Protein AF-A0A950CKF4-F1 (afdb_monomer)

Foldseek 3Di:
DVLLVPVVDDDDDPVKDFAPDDPDDDDDCPVVCVPVVDDDPADPVRVVNVVSVVVVPDDDDDCPVVVVVVRVVVVGMD

Structure (mmCIF, N/CA/C/O backbone):
data_AF-A0A950CKF4-F1
#
_entry.id   AF-A0A950CKF4-F1
#
loop_
_atom_site.group_PDB
_atom_site.id
_atom_site.type_symbol
_atom_site.label_atom_id
_atom_site.label_alt_id
_atom_site.label_comp_id
_atom_site.label_asym_id
_atom_site.label_entity_id
_atom_site.label_seq_id
_atom_site.pdbx_PDB_ins_code
_atom_site.Cartn_x
_atom_site.Cartn_y
_atom_site.Cartn_z
_atom_site.occupancy
_atom_site.B_iso_or_equiv
_atom_site.auth_seq_id
_atom_site.auth_comp_id
_atom_site.auth_asym_id
_atom_site.auth_atom_id
_atom_site.pdbx_PDB_model_num
ATOM 1 N N . ALA A 1 1 ? 6.434 8.480 -7.915 1.00 68.31 1 ALA A N 1
ATOM 2 C CA . ALA A 1 1 ? 7.522 9.280 -8.510 1.00 68.31 1 ALA A CA 1
ATOM 3 C C . ALA A 1 1 ? 7.753 10.554 -7.703 1.00 68.31 1 ALA A C 1
ATOM 5 O O . ALA A 1 1 ? 8.837 10.678 -7.151 1.00 68.31 1 ALA A O 1
ATOM 6 N N . ALA A 1 2 ? 6.726 11.395 -7.535 1.00 82.50 2 ALA A N 1
ATOM 7 C CA . ALA A 1 2 ? 6.807 12.673 -6.814 1.00 82.50 2 ALA A CA 1
ATOM 8 C C . ALA A 1 2 ? 7.420 12.588 -5.411 1.00 82.50 2 ALA A C 1
ATOM 10 O O . ALA A 1 2 ? 8.413 13.249 -5.142 1.00 82.50 2 ALA 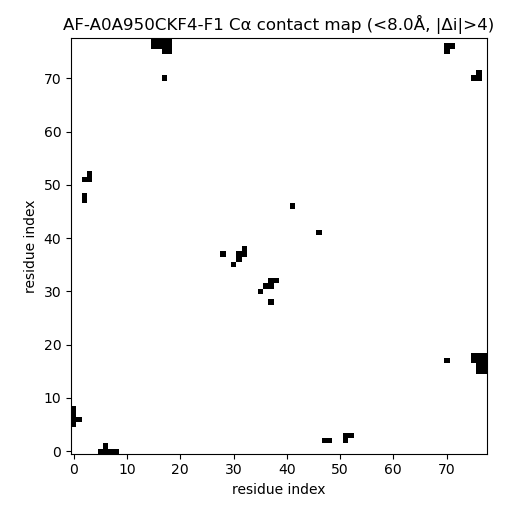A O 1
ATOM 11 N N . VAL A 1 3 ? 6.907 11.704 -4.549 1.00 88.75 3 VAL A N 1
ATOM 12 C CA . VAL A 1 3 ? 7.422 11.541 -3.173 1.00 88.75 3 VAL A CA 1
ATOM 13 C C . VAL A 1 3 ? 8.889 11.072 -3.137 1.00 88.75 3 VAL A C 1
ATOM 15 O O . VAL A 1 3 ? 9.610 11.365 -2.198 1.00 88.75 3 VAL A O 1
ATOM 18 N N . LEU A 1 4 ? 9.358 10.392 -4.189 1.00 86.56 4 LEU A N 1
ATOM 19 C CA . LEU A 1 4 ? 10.752 9.945 -4.329 1.00 86.56 4 LEU A CA 1
ATOM 20 C C . LEU A 1 4 ? 11.628 10.956 -5.097 1.00 86.56 4 LEU A C 1
ATOM 22 O O . LEU A 1 4 ? 12.786 10.665 -5.392 1.00 86.56 4 LEU A O 1
ATOM 26 N N . GLY A 1 5 ? 11.081 12.099 -5.529 1.00 87.88 5 GLY A N 1
ATOM 27 C CA . GLY A 1 5 ? 11.784 13.052 -6.395 1.00 87.88 5 GLY A CA 1
ATOM 28 C C . GLY A 1 5 ? 12.252 12.427 -7.718 1.00 87.88 5 GLY A C 1
ATOM 29 O O . GLY A 1 5 ? 13.378 12.657 -8.165 1.00 87.88 5 GLY A O 1
ATOM 30 N N . ARG A 1 6 ? 11.434 11.551 -8.317 1.00 87.94 6 ARG A N 1
ATOM 31 C CA . ARG A 1 6 ? 11.753 10.799 -9.551 1.00 87.94 6 ARG A CA 1
ATOM 32 C C . ARG A 1 6 ? 10.732 11.026 -10.664 1.00 87.94 6 ARG A C 1
ATOM 34 O O . ARG A 1 6 ? 10.382 10.097 -11.386 1.00 87.94 6 ARG A O 1
ATOM 41 N N . ASP A 1 7 ? 10.256 12.255 -10.817 1.00 87.81 7 ASP A N 1
ATOM 42 C CA . ASP A 1 7 ? 9.186 12.606 -11.769 1.00 87.81 7 ASP A CA 1
ATOM 43 C C . ASP A 1 7 ? 9.547 12.392 -13.243 1.00 87.81 7 ASP A C 1
ATOM 45 O O . ASP A 1 7 ? 8.669 12.237 -14.088 1.00 87.81 7 ASP A O 1
ATOM 49 N N . ALA A 1 8 ? 10.841 12.313 -13.557 1.00 91.31 8 ALA A N 1
ATOM 50 C CA . ALA A 1 8 ? 11.316 11.987 -14.898 1.00 91.31 8 ALA A CA 1
ATOM 51 C C . ALA A 1 8 ? 11.103 10.509 -15.285 1.00 91.31 8 ALA A C 1
ATOM 53 O O . ALA A 1 8 ? 11.150 10.180 -16.470 1.00 91.31 8 ALA A O 1
ATOM 54 N N . ILE A 1 9 ? 10.874 9.609 -14.319 1.00 89.94 9 ILE A N 1
ATOM 55 C CA . ILE A 1 9 ? 10.648 8.186 -14.599 1.00 89.94 9 ILE A CA 1
ATOM 56 C C . ILE A 1 9 ? 9.206 7.994 -15.069 1.00 89.94 9 ILE A C 1
ATOM 58 O O . ILE A 1 9 ? 8.261 8.163 -14.300 1.00 89.94 9 ILE A O 1
ATOM 62 N N . GLN A 1 10 ? 9.049 7.590 -16.328 1.00 91.19 10 GLN A N 1
ATOM 63 C CA . GLN A 1 10 ? 7.745 7.287 -16.908 1.00 91.19 10 GLN A CA 1
ATOM 64 C C . GLN A 1 10 ? 7.396 5.804 -16.733 1.00 91.19 10 GLN A C 1
ATOM 66 O O . GL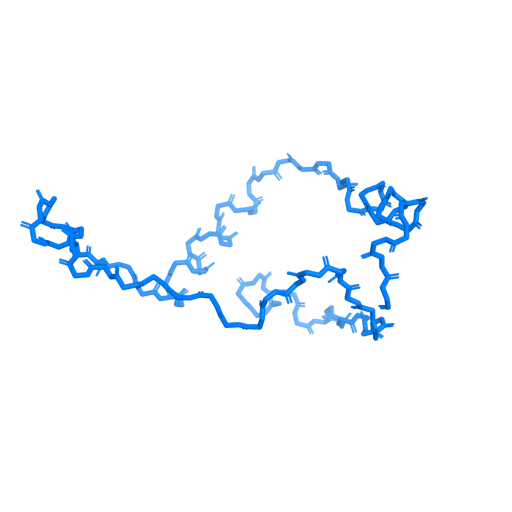N A 1 10 ? 8.244 4.942 -16.989 1.00 91.19 10 GLN A O 1
ATOM 71 N N . PRO A 1 11 ? 6.161 5.471 -16.319 1.00 89.38 11 PRO A N 1
ATOM 72 C CA . PRO A 1 11 ? 5.740 4.085 -16.216 1.00 89.38 11 PRO A CA 1
ATOM 73 C C . PRO A 1 11 ? 5.580 3.469 -17.610 1.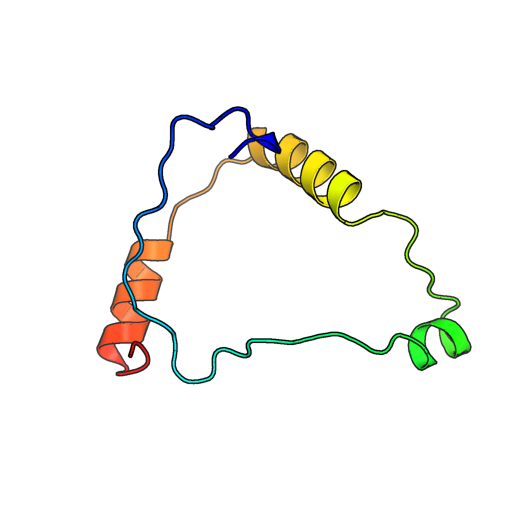00 89.38 11 PRO A C 1
ATOM 75 O O . PRO A 1 11 ? 5.016 4.075 -18.521 1.00 89.38 11 PRO A O 1
ATOM 78 N N . ARG A 1 12 ? 6.013 2.217 -17.765 1.00 90.94 12 ARG A N 1
ATOM 79 C CA . ARG A 1 12 ? 5.685 1.412 -18.944 1.00 90.94 12 ARG A CA 1
ATOM 80 C C . ARG A 1 12 ? 4.356 0.698 -18.710 1.00 90.94 12 ARG A C 1
ATOM 82 O O . ARG A 1 12 ? 4.283 -0.205 -17.880 1.00 90.94 12 ARG A O 1
ATOM 89 N N . ILE A 1 13 ? 3.321 1.074 -19.457 1.00 92.00 13 ILE A N 1
ATOM 90 C CA . ILE A 1 13 ? 2.001 0.438 -19.372 1.00 92.00 13 ILE A CA 1
ATOM 91 C C . ILE A 1 13 ? 1.999 -0.827 -20.231 1.00 92.00 13 ILE A C 1
ATOM 93 O O . ILE A 1 13 ? 2.007 -0.754 -21.455 1.00 92.00 13 ILE A O 1
ATOM 97 N N . LEU A 1 14 ? 2.024 -1.989 -19.580 1.00 89.81 14 LEU A N 1
ATOM 98 C CA . LEU A 1 14 ? 2.124 -3.287 -20.256 1.00 89.81 14 LEU A CA 1
ATOM 99 C C . LEU A 1 14 ? 0.786 -3.824 -20.777 1.00 89.81 14 LEU A C 1
ATOM 101 O O . LEU A 1 14 ? 0.787 -4.723 -21.608 1.00 89.81 14 LEU A O 1
ATOM 105 N N . GLY A 1 15 ? -0.344 -3.308 -20.281 1.00 91.56 15 GLY A N 1
ATOM 106 C CA . GLY A 1 15 ? -1.674 -3.840 -20.604 1.00 91.56 15 GLY A CA 1
ATOM 107 C C . GLY A 1 15 ? -1.946 -5.239 -20.039 1.00 91.56 15 GLY A C 1
ATOM 108 O O . GLY A 1 15 ? -2.930 -5.853 -20.429 1.00 91.56 15 GLY A O 1
ATOM 109 N N . GLN A 1 16 ? -1.089 -5.716 -19.135 1.00 91.38 16 GLN A N 1
ATOM 110 C CA . GLN A 1 16 ? -1.149 -7.045 -18.532 1.00 91.38 16 GLN A CA 1
ATOM 111 C C . GLN A 1 16 ? -1.621 -6.971 -17.081 1.00 91.38 16 GLN A C 1
ATOM 113 O O . GLN A 1 16 ? -1.341 -5.992 -16.382 1.00 91.38 16 GLN A O 1
ATOM 118 N N . TYR A 1 17 ? -2.281 -8.025 -16.612 1.00 92.25 17 TYR A N 1
ATOM 119 C CA . TYR A 1 17 ? -2.650 -8.202 -15.206 1.00 92.25 17 TYR A CA 1
ATOM 120 C C . TYR A 1 17 ? -2.532 -9.667 -14.792 1.00 92.25 17 TYR A C 1
ATOM 122 O O . TYR A 1 17 ? -2.393 -10.559 -15.630 1.00 92.25 17 TYR A O 1
ATOM 130 N N . ARG A 1 18 ? -2.565 -9.934 -13.484 1.00 93.50 18 ARG A N 1
ATOM 131 C CA . ARG A 1 18 ? -2.518 -11.309 -12.990 1.00 93.50 18 ARG A CA 1
ATOM 132 C C . ARG A 1 18 ? -3.918 -11.881 -12.873 1.00 93.50 18 ARG A C 1
ATOM 134 O O . ARG A 1 18 ? -4.846 -11.207 -12.418 1.00 93.50 18 ARG A O 1
ATOM 141 N N . ALA A 1 19 ? -4.068 -13.153 -13.219 1.00 93.94 19 ALA A N 1
ATOM 142 C CA . ALA A 1 19 ? -5.291 -13.889 -12.943 1.00 93.94 19 ALA A CA 1
ATOM 143 C C . ALA A 1 19 ? -5.613 -13.807 -11.437 1.00 93.94 19 ALA A C 1
ATOM 145 O O . ALA A 1 19 ? -4.815 -14.224 -10.599 1.00 93.94 19 ALA A O 1
ATOM 146 N N . GLY A 1 20 ? -6.775 -13.241 -11.102 1.00 91.56 20 GLY A N 1
ATOM 147 C CA . GLY A 1 20 ? -7.209 -13.041 -9.717 1.00 91.56 20 GLY A CA 1
ATOM 148 C C . GLY A 1 20 ? -6.866 -11.682 -9.097 1.00 91.56 20 GLY A C 1
ATOM 149 O O . GLY A 1 20 ? -7.205 -11.476 -7.935 1.00 91.56 20 GLY A O 1
ATOM 150 N N . ASP A 1 21 ? -6.251 -10.744 -9.829 1.00 94.00 21 ASP A N 1
ATOM 151 C CA . ASP A 1 21 ? -6.071 -9.374 -9.329 1.00 94.00 21 ASP A CA 1
ATOM 152 C C . ASP A 1 21 ? -7.431 -8.728 -8.984 1.00 94.00 21 ASP A C 1
ATOM 154 O O . ASP A 1 21 ? -8.370 -8.708 -9.785 1.00 94.00 21 ASP A O 1
ATOM 158 N N . ILE A 1 22 ? -7.533 -8.175 -7.772 1.00 93.50 22 ILE A N 1
ATOM 159 C CA . ILE A 1 22 ? -8.750 -7.545 -7.240 1.00 93.50 22 ILE A CA 1
ATOM 160 C C . ILE A 1 22 ? -8.619 -6.024 -7.357 1.00 93.50 22 ILE A C 1
ATOM 162 O O . ILE A 1 22 ? -7.675 -5.436 -6.837 1.00 93.50 22 ILE A O 1
ATOM 166 N N . ARG A 1 23 ? -9.598 -5.363 -7.991 1.00 92.06 23 ARG A N 1
ATOM 167 C CA . ARG A 1 23 ? -9.577 -3.898 -8.203 1.00 92.06 23 ARG A CA 1
ATOM 168 C C . ARG A 1 23 ? -9.794 -3.083 -6.930 1.00 92.06 23 ARG A C 1
ATOM 170 O O . ARG A 1 23 ? -9.247 -1.996 -6.786 1.00 92.06 23 ARG A O 1
ATOM 177 N N . HIS A 1 24 ? -10.628 -3.600 -6.034 1.00 94.75 24 HIS A N 1
ATOM 178 C CA . HIS A 1 24 ? -11.078 -2.913 -4.832 1.00 94.75 24 HIS A CA 1
ATOM 179 C C . HIS A 1 24 ? -11.007 -3.880 -3.657 1.00 94.75 24 HIS A C 1
ATOM 181 O O . HIS A 1 24 ? -11.825 -4.790 -3.548 1.00 94.75 24 HIS A O 1
ATOM 187 N N . CYS A 1 25 ? -10.008 -3.693 -2.799 1.00 94.56 25 CYS A N 1
ATOM 188 C CA . CYS A 1 25 ? -9.813 -4.483 -1.592 1.00 94.56 25 CYS A CA 1
ATOM 189 C C . CYS A 1 25 ? -9.672 -3.520 -0.411 1.00 94.56 25 CYS A C 1
ATOM 191 O O . CYS A 1 25 ? -8.641 -2.867 -0.258 1.00 94.56 25 CYS A O 1
ATOM 193 N N . TYR A 1 26 ? -10.732 -3.398 0.385 1.00 94.38 26 TYR A N 1
ATOM 194 C CA . TYR A 1 26 ? -10.785 -2.516 1.548 1.00 94.38 26 TYR A CA 1
ATOM 195 C C . TYR A 1 26 ? -11.240 -3.317 2.762 1.00 94.38 26 TYR A C 1
ATOM 197 O O . TYR A 1 26 ? -12.140 -4.151 2.658 1.00 94.38 26 TYR A O 1
ATOM 205 N N . ALA A 1 27 ? -10.629 -3.056 3.913 1.00 94.44 27 ALA A N 1
ATOM 206 C CA . ALA A 1 27 ? -11.021 -3.680 5.167 1.00 94.44 27 ALA A CA 1
ATOM 207 C C . ALA A 1 27 ? -12.076 -2.824 5.882 1.00 94.44 27 ALA A C 1
ATOM 209 O O . ALA A 1 27 ? -11.842 -1.641 6.134 1.00 94.44 27 ALA A O 1
ATOM 210 N N . ASP A 1 28 ? -13.201 -3.431 6.271 1.00 96.31 28 ASP A N 1
ATOM 211 C CA . ASP A 1 28 ? -14.021 -2.870 7.345 1.00 96.31 28 ASP A CA 1
ATOM 212 C C . ASP A 1 28 ? -13.326 -3.143 8.683 1.00 96.31 28 ASP A C 1
ATOM 214 O O . ASP A 1 28 ? -13.155 -4.287 9.108 1.00 96.31 28 ASP A O 1
ATOM 218 N N . VAL A 1 29 ? -12.915 -2.069 9.350 1.00 97.00 29 VAL A N 1
ATOM 219 C CA . VAL A 1 29 ? -12.188 -2.122 10.622 1.00 97.00 29 VAL A CA 1
ATOM 220 C C . VAL A 1 29 ? -13.106 -2.002 11.841 1.00 97.00 29 VAL A C 1
ATOM 222 O O . VAL A 1 29 ? -12.616 -1.846 12.959 1.00 97.00 29 VAL A O 1
ATOM 225 N N . SER A 1 30 ? -14.429 -2.087 11.665 1.00 97.94 30 SER A N 1
ATOM 226 C CA . SER A 1 30 ? -15.421 -1.972 12.743 1.00 97.94 30 SER A CA 1
ATOM 227 C C . SER A 1 30 ? -15.156 -2.939 13.906 1.00 97.94 30 SER A C 1
ATOM 229 O O . SER A 1 30 ? -15.163 -2.531 15.072 1.00 97.94 30 SER A O 1
ATOM 231 N N . LEU A 1 31 ? -14.837 -4.202 13.609 1.00 98.19 31 LEU A N 1
ATOM 232 C CA . LEU A 1 31 ? -14.522 -5.212 14.625 1.00 98.19 31 LEU A CA 1
ATOM 233 C C . LEU A 1 31 ? -13.175 -4.948 15.307 1.00 98.19 31 LEU A C 1
ATOM 235 O O . LEU A 1 31 ? -13.087 -5.038 16.530 1.00 98.19 31 LEU A O 1
ATOM 239 N N . ALA A 1 32 ? -12.144 -4.572 14.547 1.00 98.25 32 ALA A N 1
ATOM 240 C CA . ALA A 1 32 ? -10.840 -4.224 15.110 1.00 98.25 32 ALA A CA 1
ATOM 241 C C . ALA A 1 32 ? -10.949 -3.013 16.050 1.00 98.25 32 ALA A C 1
ATOM 243 O O . ALA A 1 32 ? -10.388 -3.022 17.144 1.00 98.25 32 ALA A O 1
ATOM 244 N N . ARG A 1 33 ? -11.744 -2.001 15.684 1.00 98.19 33 ARG A N 1
ATOM 245 C CA . ARG A 1 33 ? -12.042 -0.863 16.559 1.00 98.19 33 ARG A CA 1
ATOM 246 C C . ARG A 1 33 ? -12.743 -1.311 17.840 1.00 98.19 33 ARG A C 1
ATOM 248 O O . ARG A 1 33 ? -12.328 -0.921 18.925 1.00 98.19 33 ARG A O 1
ATOM 255 N N . LYS A 1 34 ? -13.776 -2.153 17.726 1.00 98.38 34 LYS A N 1
ATOM 256 C CA . LYS A 1 34 ? -14.568 -2.626 18.872 1.00 98.38 34 LYS A CA 1
ATOM 257 C C . LYS A 1 34 ? -13.750 -3.458 19.860 1.00 98.38 34 LYS A C 1
ATOM 259 O O . LYS A 1 34 ? -13.891 -3.271 21.063 1.00 98.38 34 LYS A O 1
ATOM 264 N N . PHE A 1 35 ? -12.960 -4.405 19.362 1.00 98.56 35 PHE A N 1
ATOM 265 C CA . PHE A 1 35 ? -12.316 -5.412 20.208 1.00 98.56 35 PHE A CA 1
ATOM 266 C C . PHE A 1 35 ? -10.861 -5.095 20.548 1.00 98.56 35 PHE A C 1
ATOM 268 O O . PHE A 1 35 ? -10.381 -5.545 21.582 1.00 98.56 35 PHE A O 1
ATOM 275 N N . LEU A 1 36 ? -10.167 -4.328 19.703 1.00 98.19 36 LEU A N 1
ATOM 276 C CA . LEU A 1 36 ? -8.746 -4.009 19.875 1.00 98.19 36 LEU A CA 1
ATOM 277 C C . LEU A 1 36 ? -8.500 -2.516 20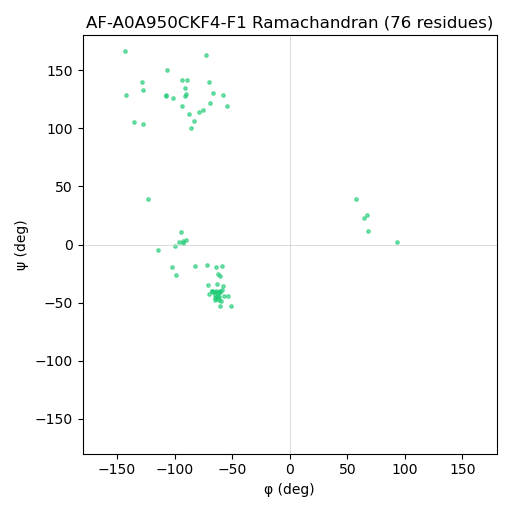.130 1.00 98.19 36 LEU A C 1
ATOM 279 O O . LEU A 1 36 ? -7.356 -2.122 20.331 1.00 98.19 36 LEU A O 1
ATOM 283 N N . GLY A 1 37 ? -9.539 -1.673 20.082 1.00 97.81 37 GLY A N 1
ATOM 284 C CA . GLY A 1 37 ? -9.376 -0.219 20.155 1.00 97.81 37 GLY A CA 1
ATOM 285 C C . GLY A 1 37 ? -8.606 0.353 18.962 1.00 97.81 37 GLY A C 1
ATOM 286 O O . GLY A 1 37 ? -7.997 1.413 19.076 1.00 97.81 37 GLY A O 1
ATOM 287 N N . PHE A 1 38 ? -8.583 -0.363 17.830 1.00 97.75 38 PHE A N 1
ATOM 288 C CA . PHE A 1 38 ? -7.831 0.061 16.656 1.00 97.75 38 PHE A CA 1
ATOM 289 C C . PHE A 1 38 ? -8.418 1.335 16.036 1.00 97.75 38 PHE A C 1
ATOM 291 O O . PHE A 1 38 ? -9.607 1.407 15.709 1.00 97.75 38 PHE A O 1
ATOM 298 N N . GLU A 1 39 ? -7.539 2.302 15.793 1.00 96.75 39 GLU A N 1
ATOM 299 C CA . GLU A 1 39 ? -7.816 3.515 15.038 1.00 96.75 39 GLU A CA 1
ATOM 300 C C . GLU A 1 39 ? -6.587 3.872 14.199 1.00 96.75 39 GLU A C 1
ATOM 302 O O . GLU A 1 39 ? -5.464 3.913 14.709 1.00 96.75 39 GLU A O 1
ATOM 307 N N . ALA A 1 40 ? -6.793 4.103 12.901 1.00 95.19 40 ALA A N 1
ATOM 308 C CA . ALA A 1 40 ? -5.729 4.552 12.016 1.00 95.19 40 ALA A CA 1
ATOM 309 C C . ALA A 1 40 ? -5.344 5.990 12.382 1.00 95.19 40 ALA A C 1
ATOM 311 O O . ALA A 1 40 ? -6.188 6.881 12.364 1.00 95.19 40 ALA A O 1
ATOM 312 N N . ARG A 1 41 ? -4.071 6.201 12.721 1.00 96.56 41 ARG A N 1
ATOM 313 C CA . ARG A 1 41 ? -3.543 7.516 13.126 1.00 96.56 41 ARG A CA 1
ATOM 314 C C . ARG A 1 41 ? -2.756 8.224 12.031 1.00 96.56 41 ARG A C 1
ATOM 316 O O . ARG A 1 41 ? -2.568 9.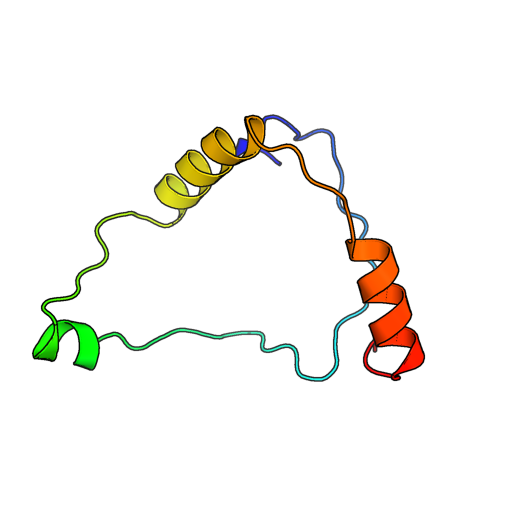426 12.120 1.00 96.56 41 ARG A O 1
ATOM 323 N N . VAL A 1 42 ? -2.299 7.466 11.039 1.00 96.94 42 VAL A N 1
ATOM 324 C CA . VAL A 1 42 ? -1.467 7.944 9.936 1.00 96.94 42 VAL A CA 1
ATOM 325 C C . VAL A 1 42 ? -2.321 7.969 8.677 1.00 96.94 42 VAL A C 1
ATOM 327 O O . VAL A 1 42 ? -2.974 6.974 8.343 1.00 96.94 42 VAL A O 1
ATOM 330 N N . GLY A 1 43 ? -2.341 9.115 7.999 1.00 96.25 43 GLY A N 1
ATOM 331 C CA . GLY A 1 43 ? -3.033 9.267 6.721 1.00 96.25 43 GLY A CA 1
ATOM 332 C C . GLY A 1 43 ? -2.293 8.564 5.580 1.00 96.25 43 GLY A C 1
ATOM 333 O O . GLY A 1 43 ? -1.108 8.265 5.683 1.00 96.25 43 GLY A O 1
ATOM 334 N N . LEU A 1 44 ? -2.969 8.327 4.450 1.00 93.81 44 LEU A N 1
ATOM 335 C CA . LEU A 1 44 ? -2.345 7.639 3.312 1.00 93.81 44 LEU A CA 1
ATOM 336 C C . LEU A 1 44 ? -1.114 8.388 2.772 1.00 93.81 44 LEU A C 1
ATOM 338 O O . LEU A 1 44 ? -0.070 7.775 2.582 1.00 93.81 44 LEU A O 1
ATOM 342 N N . ASN A 1 45 ? -1.232 9.699 2.537 1.00 94.75 45 ASN A N 1
ATOM 343 C CA . ASN A 1 45 ? -0.136 10.498 1.976 1.00 94.75 45 ASN A CA 1
ATOM 344 C C . ASN A 1 45 ? 1.064 10.555 2.930 1.00 94.75 45 ASN A C 1
ATOM 346 O O . ASN A 1 45 ? 2.176 10.253 2.517 1.00 94.75 45 ASN A O 1
ATOM 350 N N . GLU A 1 46 ? 0.808 10.837 4.209 1.00 96.25 46 GLU A N 1
ATOM 351 C CA . GLU A 1 46 ? 1.820 10.836 5.272 1.00 96.25 46 GLU A CA 1
ATOM 352 C C . GLU A 1 46 ? 2.535 9.477 5.368 1.00 96.25 46 GLU A C 1
ATOM 354 O O . GLU A 1 46 ? 3.760 9.405 5.436 1.00 96.25 46 GLU A O 1
ATOM 359 N N . GLY A 1 47 ? 1.778 8.376 5.308 1.00 96.25 47 GLY A N 1
ATOM 360 C CA . GLY A 1 47 ? 2.345 7.029 5.318 1.00 96.25 47 GLY A CA 1
ATOM 361 C C . GLY A 1 47 ? 3.218 6.735 4.095 1.00 96.25 47 GLY A C 1
ATOM 362 O O . GLY A 1 47 ? 4.270 6.114 4.233 1.00 96.25 47 GLY A O 1
ATOM 363 N N . ILE A 1 48 ? 2.816 7.193 2.903 1.00 95.75 48 ILE A N 1
ATOM 364 C CA . ILE A 1 48 ? 3.611 7.043 1.673 1.00 95.75 48 ILE A CA 1
ATOM 365 C C . ILE A 1 48 ? 4.908 7.860 1.756 1.00 95.75 48 ILE A C 1
ATOM 367 O O . ILE A 1 48 ? 5.953 7.355 1.347 1.00 95.75 48 ILE A O 1
ATOM 371 N N . GLU A 1 49 ? 4.859 9.081 2.292 1.00 95.44 49 GLU A N 1
ATOM 372 C CA . GLU A 1 49 ? 6.034 9.936 2.519 1.00 95.44 49 GLU A CA 1
ATOM 373 C C . GLU A 1 49 ? 7.029 9.276 3.477 1.00 95.44 49 GLU A C 1
ATOM 375 O O . GLU A 1 49 ? 8.181 9.050 3.107 1.00 95.44 49 GLU A O 1
ATOM 380 N N . SER A 1 50 ? 6.564 8.844 4.651 1.00 95.38 50 SER A N 1
ATOM 381 C CA . SER A 1 50 ? 7.413 8.156 5.629 1.00 95.38 50 SER A CA 1
ATOM 382 C C . SER A 1 50 ? 8.016 6.858 5.074 1.00 95.38 50 SER A C 1
ATOM 384 O O . SER A 1 50 ? 9.192 6.558 5.294 1.00 95.38 50 SER A O 1
ATOM 386 N N . MET A 1 51 ? 7.236 6.091 4.306 1.00 94.75 51 MET A N 1
ATOM 387 C CA . MET A 1 51 ? 7.727 4.877 3.658 1.00 94.75 51 MET A CA 1
ATOM 388 C C . MET A 1 51 ? 8.802 5.187 2.609 1.00 94.75 51 MET A C 1
ATOM 390 O O . MET A 1 51 ? 9.791 4.461 2.526 1.00 94.75 51 MET A O 1
ATOM 394 N N . ALA A 1 52 ? 8.632 6.245 1.815 1.00 93.62 52 ALA A N 1
ATOM 395 C CA . ALA A 1 52 ? 9.610 6.651 0.812 1.00 93.62 52 ALA A CA 1
ATOM 396 C C . ALA A 1 52 ? 10.953 7.035 1.450 1.00 93.62 52 ALA A C 1
ATOM 398 O O . ALA A 1 52 ? 11.989 6.538 1.013 1.00 93.62 52 ALA A O 1
ATOM 399 N N . GLU A 1 53 ? 10.933 7.824 2.527 1.00 93.44 53 GLU A N 1
ATOM 400 C CA . GLU A 1 53 ? 12.140 8.179 3.288 1.00 93.44 53 GLU A CA 1
ATOM 401 C C . GLU A 1 53 ? 12.860 6.944 3.850 1.00 93.44 53 GLU A C 1
ATOM 403 O O . GLU A 1 53 ? 14.092 6.866 3.856 1.00 93.44 53 GLU A O 1
ATOM 408 N N . TRP A 1 54 ? 12.098 5.955 4.329 1.00 93.81 54 TRP A N 1
ATOM 409 C CA . TRP A 1 54 ? 12.665 4.700 4.815 1.00 93.81 54 TRP A CA 1
ATOM 410 C C . TRP A 1 54 ? 13.292 3.873 3.682 1.00 93.81 54 TRP A C 1
ATOM 412 O O . TRP A 1 54 ? 14.371 3.297 3.867 1.00 93.81 54 TRP A O 1
ATOM 422 N N . LEU A 1 55 ? 12.652 3.841 2.507 1.00 91.19 55 LEU A N 1
ATOM 423 C CA . LEU A 1 55 ? 13.110 3.096 1.330 1.00 91.19 55 LEU A CA 1
ATOM 424 C C . LEU A 1 55 ? 14.451 3.598 0.785 1.00 91.19 55 LEU A C 1
ATOM 426 O O . LEU A 1 55 ? 15.252 2.777 0.343 1.00 91.19 55 LEU A O 1
ATOM 430 N N . GLU A 1 56 ? 14.743 4.899 0.867 1.00 89.12 56 GLU A N 1
ATOM 431 C CA . GLU A 1 56 ? 16.026 5.467 0.408 1.00 89.12 56 GLU A CA 1
ATOM 432 C C . GLU A 1 56 ? 17.254 4.861 1.104 1.00 89.12 56 GLU A C 1
ATOM 434 O O . GLU A 1 56 ? 18.375 4.964 0.606 1.00 89.12 56 GLU A O 1
ATOM 439 N N . ARG A 1 57 ? 17.053 4.217 2.257 1.00 90.75 57 ARG A N 1
ATOM 440 C CA . ARG A 1 57 ? 18.118 3.630 3.077 1.00 90.75 57 ARG A CA 1
ATOM 441 C C . ARG A 1 57 ? 18.267 2.123 2.891 1.00 90.75 57 ARG A C 1
ATOM 443 O O . ARG A 1 57 ? 19.121 1.523 3.540 1.00 90.75 57 ARG A O 1
ATOM 450 N N . GLN A 1 58 ? 17.437 1.502 2.055 1.00 91.69 58 GLN A N 1
ATOM 451 C CA . GLN A 1 58 ? 17.430 0.053 1.882 1.00 91.69 58 GLN A CA 1
ATOM 452 C C . GLN A 1 58 ? 18.322 -0.371 0.713 1.00 91.69 58 GLN A C 1
ATOM 454 O O . GLN A 1 58 ? 18.335 0.257 -0.344 1.00 91.69 58 GLN A O 1
ATOM 459 N N . LEU A 1 59 ? 19.031 -1.486 0.887 1.00 88.88 59 LEU A N 1
ATOM 460 C CA . LEU A 1 59 ? 19.647 -2.222 -0.214 1.00 88.88 59 LEU A CA 1
ATOM 461 C C . LEU A 1 59 ? 18.665 -3.309 -0.641 1.00 88.88 59 LEU A C 1
ATOM 463 O O . LEU A 1 59 ? 18.302 -4.160 0.170 1.00 88.88 59 LEU A O 1
ATOM 467 N N . VAL A 1 60 ? 18.211 -3.260 -1.892 1.00 87.25 60 VAL A N 1
ATOM 468 C CA . VAL A 1 60 ? 17.171 -4.162 -2.398 1.00 87.25 60 VAL A CA 1
ATOM 469 C C . VAL A 1 60 ? 17.649 -4.827 -3.680 1.00 87.25 60 VAL A C 1
ATOM 471 O O . VAL A 1 60 ? 18.158 -4.161 -4.580 1.00 87.25 60 VAL A O 1
ATOM 474 N N . GLU A 1 61 ? 17.463 -6.141 -3.758 1.00 94.00 61 GLU A N 1
ATOM 475 C CA . GLU A 1 61 ? 17.590 -6.907 -4.994 1.00 94.00 61 GLU A CA 1
ATOM 476 C C . GLU A 1 61 ? 16.227 -6.967 -5.698 1.00 94.00 61 GLU A C 1
ATOM 478 O O . GLU A 1 61 ? 15.204 -7.282 -5.083 1.00 94.00 61 GLU A O 1
ATOM 483 N N . ASP A 1 62 ? 16.197 -6.634 -6.990 1.00 91.88 62 ASP A N 1
ATOM 484 C CA . ASP A 1 62 ? 14.959 -6.626 -7.767 1.00 91.88 62 ASP A CA 1
ATOM 485 C C . ASP A 1 62 ? 14.642 -8.016 -8.336 1.00 91.88 62 ASP A C 1
ATOM 487 O O . ASP A 1 62 ? 15.152 -8.427 -9.379 1.00 91.88 62 ASP A O 1
ATOM 491 N N . HIS A 1 63 ? 13.738 -8.725 -7.662 1.00 95.50 63 HIS A N 1
ATOM 492 C CA . HIS A 1 63 ? 13.211 -10.013 -8.119 1.00 95.50 63 HIS A CA 1
ATOM 493 C C . HIS A 1 63 ? 11.955 -9.894 -8.996 1.00 95.50 63 HIS A C 1
ATOM 495 O O . HIS A 1 63 ? 11.384 -10.915 -9.392 1.00 95.50 63 HIS A O 1
ATOM 501 N N . SER A 1 64 ? 11.506 -8.680 -9.333 1.00 92.31 64 SER A N 1
ATOM 502 C CA . SER A 1 64 ? 10.315 -8.491 -10.168 1.00 92.31 64 SER A CA 1
ATOM 503 C C . SER A 1 64 ? 10.407 -9.163 -11.549 1.00 92.31 64 SER A C 1
ATOM 505 O O . SER A 1 64 ? 9.397 -9.742 -11.967 1.00 92.31 64 SER A O 1
ATOM 507 N N . PRO A 1 65 ? 11.570 -9.226 -12.241 1.00 93.56 65 PRO A N 1
ATOM 508 C CA . PRO A 1 65 ? 11.663 -9.923 -13.525 1.00 93.56 65 PRO A CA 1
ATOM 509 C C . PRO A 1 65 ? 11.492 -11.440 -13.386 1.00 93.56 65 PRO A C 1
ATOM 511 O O . PRO A 1 65 ? 10.812 -12.064 -14.203 1.00 93.56 65 PRO A O 1
ATOM 514 N N . ALA A 1 66 ? 12.071 -12.030 -12.336 1.00 96.56 66 ALA A N 1
ATOM 515 C CA . ALA A 1 66 ? 11.946 -13.458 -12.056 1.00 96.56 66 ALA A CA 1
ATOM 516 C C . ALA A 1 66 ? 10.491 -13.823 -11.724 1.00 96.56 66 ALA A C 1
ATOM 518 O O . ALA A 1 66 ? 9.931 -14.740 -12.323 1.00 96.56 66 ALA A O 1
ATOM 519 N N . ALA A 1 67 ? 9.839 -13.037 -10.860 1.00 93.88 67 ALA A N 1
ATOM 520 C CA . ALA A 1 67 ? 8.431 -13.224 -10.523 1.00 93.88 67 ALA A CA 1
ATOM 521 C C . ALA A 1 67 ? 7.514 -13.100 -11.754 1.00 93.88 67 ALA A C 1
ATOM 523 O O . ALA A 1 67 ? 6.591 -13.897 -11.924 1.00 93.88 67 ALA A O 1
ATOM 524 N N . ALA A 1 68 ? 7.776 -12.137 -12.645 1.00 92.06 68 ALA A N 1
ATOM 525 C CA . ALA A 1 68 ? 7.019 -11.985 -13.886 1.00 92.06 68 ALA A CA 1
ATOM 526 C C . ALA A 1 68 ? 7.167 -13.210 -14.805 1.00 92.06 68 ALA A C 1
ATOM 528 O O . ALA A 1 68 ? 6.171 -13.700 -15.342 1.00 92.06 68 ALA A O 1
ATOM 529 N N . HIS A 1 69 ? 8.387 -13.742 -14.944 1.00 94.62 69 HIS A N 1
ATOM 530 C CA . HIS A 1 69 ? 8.638 -14.958 -15.718 1.00 94.62 69 HIS A CA 1
ATOM 531 C C . HIS A 1 69 ? 7.895 -16.164 -15.133 1.00 94.62 69 HIS A C 1
ATOM 533 O O . HIS A 1 69 ? 7.244 -16.910 -15.862 1.00 94.62 69 HIS A O 1
ATOM 539 N N . GLU A 1 70 ? 7.940 -16.334 -13.813 1.00 96.62 70 GLU A N 1
ATOM 540 C CA . GLU A 1 70 ? 7.245 -17.415 -13.121 1.00 96.62 70 GLU A CA 1
ATOM 541 C C . GLU A 1 70 ? 5.720 -17.356 -13.275 1.00 96.62 70 GLU A C 1
ATOM 543 O O . GLU A 1 70 ? 5.074 -18.389 -13.462 1.00 96.62 70 GLU A O 1
ATOM 548 N N . LEU A 1 71 ? 5.128 -16.161 -13.200 1.00 95.31 71 LEU A N 1
ATOM 549 C CA . LEU A 1 71 ? 3.692 -15.975 -13.418 1.00 95.31 71 LEU A CA 1
ATOM 550 C C . LEU A 1 71 ? 3.310 -16.312 -14.863 1.00 95.31 71 LEU A C 1
ATOM 552 O O . LEU A 1 71 ? 2.321 -17.011 -15.083 1.00 95.31 71 LEU A O 1
ATOM 556 N N . ALA A 1 72 ? 4.110 -15.873 -15.838 1.00 93.75 72 ALA A N 1
ATOM 557 C CA . ALA A 1 72 ? 3.883 -16.179 -17.246 1.00 93.75 72 ALA A CA 1
ATOM 558 C C . ALA A 1 72 ? 3.998 -17.687 -17.527 1.00 93.75 72 ALA A C 1
ATOM 560 O O . ALA A 1 7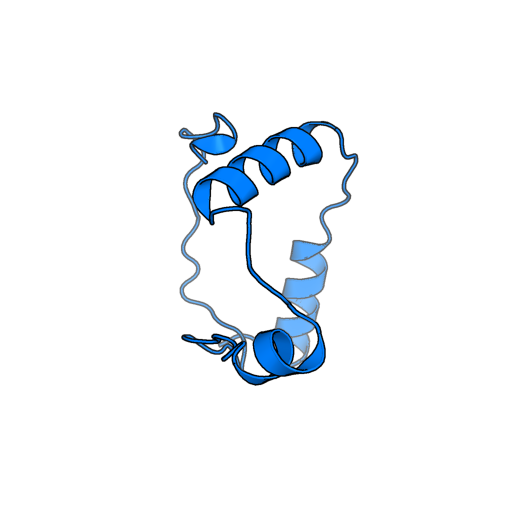2 ? 3.113 -18.261 -18.158 1.00 93.75 72 ALA A O 1
ATOM 561 N N . ALA A 1 73 ? 5.026 -18.353 -16.988 1.00 96.94 73 ALA A N 1
ATOM 562 C CA . ALA A 1 73 ? 5.223 -19.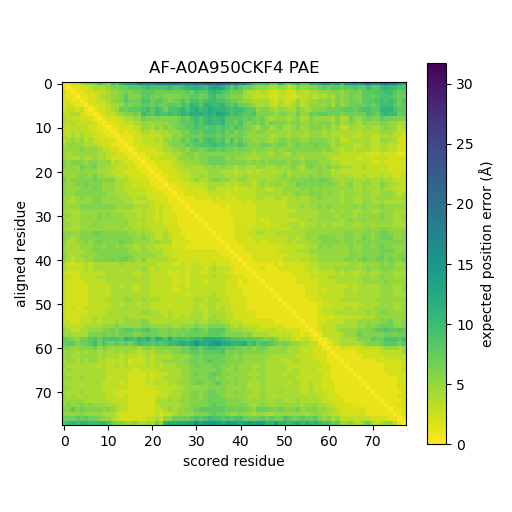799 -17.118 1.00 96.94 73 ALA A CA 1
ATOM 563 C C . ALA A 1 73 ? 4.061 -20.621 -16.531 1.00 96.94 73 ALA A C 1
ATOM 565 O O . ALA A 1 73 ? 3.798 -21.735 -16.981 1.00 96.94 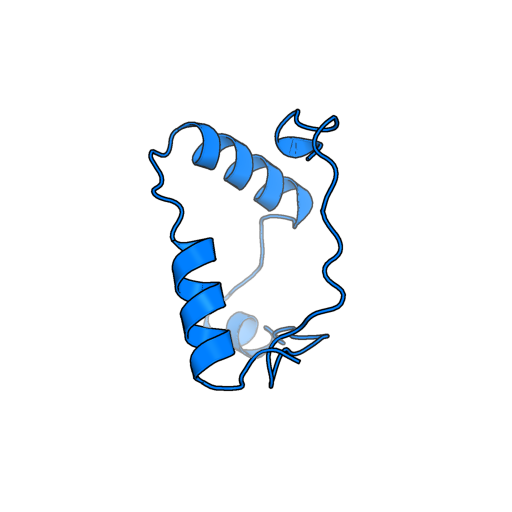73 ALA A O 1
ATOM 566 N N . ARG A 1 74 ? 3.344 -20.067 -15.546 1.00 96.56 74 ARG A N 1
ATOM 567 C CA . ARG A 1 74 ? 2.154 -20.675 -14.930 1.00 96.56 74 ARG A CA 1
ATOM 568 C C . ARG A 1 74 ? 0.834 -20.246 -15.588 1.00 96.56 74 ARG A C 1
ATOM 570 O O . ARG A 1 74 ? -0.222 -20.647 -15.109 1.00 96.56 74 ARG A O 1
ATOM 577 N N . GLY A 1 75 ? 0.868 -19.439 -16.652 1.00 95.06 75 GLY A N 1
ATOM 578 C CA . GLY A 1 75 ? -0.334 -18.931 -17.325 1.00 95.06 75 GLY A CA 1
ATOM 579 C C . GLY A 1 75 ? -1.155 -17.958 -16.472 1.00 95.06 75 GLY A C 1
ATOM 580 O O . GLY A 1 75 ? -2.362 -17.845 -16.653 1.00 95.06 75 GLY A O 1
ATOM 581 N N . LEU A 1 76 ? -0.514 -17.282 -15.512 1.00 95.44 76 LEU A N 1
ATOM 582 C CA . LEU A 1 76 ? -1.163 -16.371 -14.565 1.00 95.44 76 L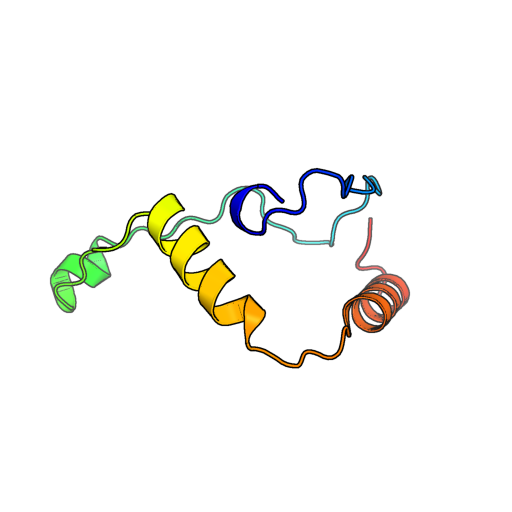EU A CA 1
ATOM 583 C C . LEU A 1 76 ? -1.086 -14.903 -14.989 1.00 95.44 76 LEU A C 1
ATOM 585 O O . LEU A 1 76 ? -1.550 -14.053 -14.238 1.00 95.44 76 LEU A O 1
ATOM 589 N N . VAL A 1 77 ? -0.511 -14.598 -16.152 1.00 92.81 77 VAL A N 1
ATOM 590 C CA . VAL A 1 77 ? -0.496 -13.256 -16.753 1.00 92.81 77 VAL A CA 1
ATOM 591 C C . VAL A 1 77 ? -1.453 -13.260 -17.941 1.00 92.81 77 VAL A C 1
ATOM 593 O O . VAL A 1 77 ? -1.349 -14.144 -18.793 1.00 92.81 77 VAL A O 1
ATOM 596 N N . ILE A 1 78 ? -2.370 -12.293 -17.974 1.00 83.12 78 ILE A N 1
ATOM 597 C CA . ILE A 1 78 ? -3.368 -12.082 -19.033 1.00 83.12 78 ILE A CA 1
ATOM 598 C C . ILE A 1 78 ? -3.093 -10.742 -19.707 1.00 83.12 78 ILE A C 1
ATOM 600 O O . ILE A 1 78 ? -2.778 -9.780 -18.964 1.00 83.12 78 ILE A O 1
#

pLDDT: mean 93.16, std 4.45, range [68.31, 98.56]

Solvent-accessible surface area (backbone atoms only — not comparable to full-atom values): 5200 Å² total; per-residue (Å²): 80,69,84,71,74,37,71,87,67,76,84,82,84,78,88,62,49,50,75,82,71,72,94,79,87,80,81,85,54,66,61,46,30,73,77,69,68,54,72,89,85,69,52,72,68,60,48,51,47,56,48,43,65,56,52,75,76,59,90,79,83,85,56,63,67,59,53,52,51,54,35,48,77,68,68,33,54,83

Radius of gyration: 17.62 Å; Cα contacts (8 Å, |Δi|>4): 31; chains: 1; bounding box: 35×34×41 Å

Mean predicted aligned error: 4.37 Å

Sequence (78 aa):
AAVLGRDAIQPRILGQYRAGDIRHCYADVSLARKFLGFEARVGLNEGIESMAEWLERQLVEDHSPAAAHELAARGLVI

Secondary structure (DSSP, 8-state):
-GGGT-TT---------BTT--S------HHHHHHH-----S-HHHHHHHHHHHHTT------HHHHHHHHHHTT-B-